Protein AF-A0A3D5QCM9-F1 (afdb_monomer_lite)

pLDDT: mean 89.39, std 6.42, range [63.66, 95.88]

Sequence (40 aa):
DQKIVEILTKKGIKIARRTVAKYRESMNIPARSERKRNRR

InterPro domains:
  IPR000394 RNA polymerase sigma factor 54 [PS00718] (17-24)
  IPR000394 RNA polymerase sigma factor 54 [PTHR32248] (1-38)
  IPR007634 RNA polymerase sigma factor 54, DNA-binding [PF04552] (1-37)

Foldseek 3Di:
DVVVQVVCVVVVHHDDPVVVVVVCVVVVNDDPVVVVVVVD

Structure (mmCIF, N/CA/C/O backbone):
data_AF-A0A3D5QCM9-F1
#
_entry.id   AF-A0A3D5QCM9-F1
#
loop_
_atom_site.group_PDB
_atom_site.id
_atom_site.type_symbol
_atom_site.label_atom_id
_atom_site.label_alt_id
_atom_site.label_comp_id
_atom_site.label_asym_id
_atom_site.label_entity_id
_atom_site.label_seq_id
_atom_site.pdbx_PDB_ins_code
_atom_site.Cartn_x
_atom_site.Cartn_y
_atom_site.Cartn_z
_atom_site.occupancy
_atom_site.B_iso_or_equiv
_atom_site.auth_seq_id
_atom_site.auth_comp_id
_atom_site.auth_asym_id
_atom_site.auth_atom_id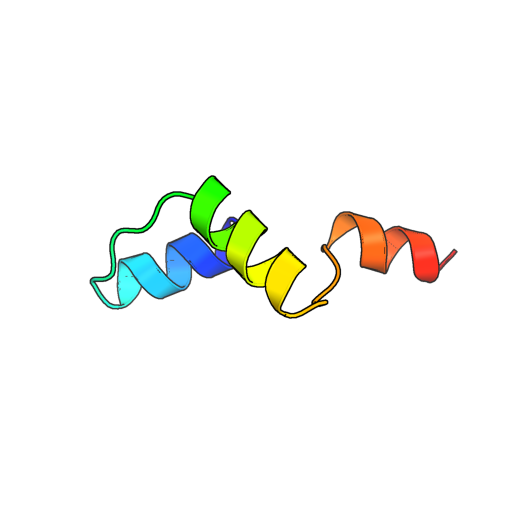
_atom_site.pdbx_PDB_model_num
ATOM 1 N N . ASP A 1 1 ? 6.123 -0.836 -2.085 1.00 85.94 1 ASP A N 1
ATOM 2 C CA . ASP A 1 1 ? 5.018 -1.345 -1.237 1.00 85.94 1 ASP A CA 1
ATOM 3 C C . ASP A 1 1 ? 5.070 -0.778 0.176 1.00 85.94 1 ASP A C 1
ATOM 5 O O . ASP A 1 1 ? 4.098 -0.159 0.569 1.00 85.94 1 ASP A O 1
ATOM 9 N N . GLN A 1 2 ? 6.193 -0.883 0.903 1.00 88.44 2 GLN A N 1
ATOM 10 C CA . GLN A 1 2 ? 6.293 -0.402 2.297 1.00 88.44 2 GLN A CA 1
ATOM 11 C C . GLN A 1 2 ? 5.862 1.066 2.490 1.00 88.44 2 GLN A C 1
ATOM 13 O O . GLN A 1 2 ? 4.986 1.350 3.293 1.00 88.44 2 GLN A O 1
ATOM 18 N N . LYS A 1 3 ? 6.382 1.984 1.664 1.00 90.06 3 LYS A N 1
ATOM 19 C CA . LYS A 1 3 ? 5.979 3.403 1.683 1.00 90.06 3 LYS A CA 1
ATOM 20 C C . LYS A 1 3 ? 4.476 3.623 1.464 1.00 90.06 3 LYS A C 1
ATOM 22 O O . LYS A 1 3 ? 3.900 4.534 2.037 1.00 90.06 3 LYS A O 1
ATOM 27 N N . ILE A 1 4 ? 3.840 2.799 0.628 1.00 90.00 4 ILE A N 1
ATOM 28 C CA . ILE A 1 4 ? 2.399 2.900 0.355 1.00 90.00 4 ILE A CA 1
ATOM 29 C C . ILE A 1 4 ? 1.613 2.433 1.584 1.00 90.00 4 ILE A C 1
ATOM 31 O O . ILE A 1 4 ? 0.656 3.091 1.973 1.00 90.00 4 ILE A O 1
ATOM 35 N N . VAL A 1 5 ? 2.056 1.353 2.236 1.00 93.94 5 VAL A N 1
ATOM 36 C CA . VAL A 1 5 ? 1.471 0.873 3.498 1.00 93.94 5 VAL A CA 1
ATOM 37 C C . VAL A 1 5 ? 1.556 1.948 4.580 1.00 93.94 5 VAL A C 1
ATOM 39 O O . VAL A 1 5 ? 0.556 2.216 5.235 1.00 93.94 5 VAL A O 1
ATOM 42 N N . GLU A 1 6 ? 2.707 2.605 4.741 1.00 94.25 6 GLU A N 1
ATOM 43 C CA . GLU A 1 6 ? 2.878 3.699 5.711 1.00 94.25 6 GLU A CA 1
ATOM 44 C C . GLU A 1 6 ? 1.924 4.869 5.444 1.00 94.25 6 GLU A C 1
ATOM 46 O O . GLU A 1 6 ? 1.284 5.361 6.370 1.00 94.25 6 GLU A O 1
ATOM 51 N N . ILE A 1 7 ? 1.783 5.295 4.183 1.00 94.44 7 ILE A N 1
ATOM 52 C CA . ILE A 1 7 ? 0.856 6.371 3.797 1.00 94.44 7 ILE A CA 1
ATOM 53 C C . ILE A 1 7 ? -0.595 5.973 4.090 1.00 94.44 7 ILE A C 1
ATOM 55 O O . ILE A 1 7 ? -1.353 6.782 4.620 1.00 94.44 7 ILE A O 1
ATOM 59 N N . LEU A 1 8 ? -0.988 4.739 3.767 1.00 93.62 8 LEU A N 1
ATOM 60 C CA . LEU A 1 8 ? -2.342 4.241 4.024 1.00 93.62 8 LEU A CA 1
ATOM 61 C C . LEU A 1 8 ? -2.616 4.102 5.525 1.00 93.62 8 LEU A C 1
ATOM 63 O O . LEU A 1 8 ? -3.672 4.515 5.994 1.00 93.62 8 LEU A O 1
ATOM 67 N N . THR A 1 9 ? -1.628 3.642 6.290 1.00 94.25 9 THR A N 1
ATOM 68 C CA . THR A 1 9 ? -1.726 3.508 7.749 1.00 94.25 9 THR A CA 1
ATOM 69 C C . THR A 1 9 ? -1.870 4.876 8.413 1.00 94.25 9 THR A C 1
ATOM 71 O O . TH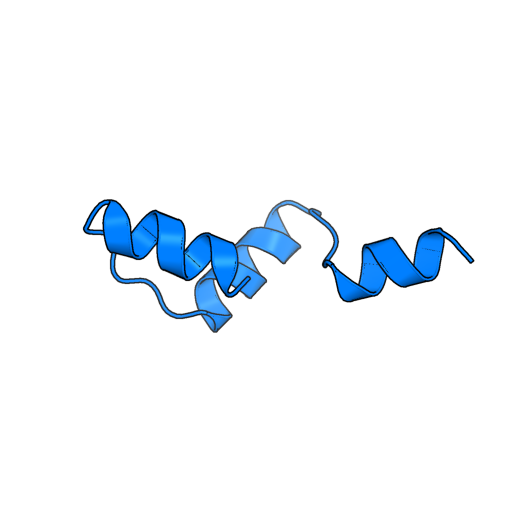R A 1 9 ? -2.704 5.036 9.299 1.00 94.25 9 THR A O 1
ATOM 74 N N . LYS A 1 10 ? -1.137 5.894 7.936 1.00 95.56 10 LYS A N 1
ATOM 75 C CA . LYS A 1 10 ? -1.300 7.294 8.373 1.00 95.56 10 LYS A CA 1
ATOM 76 C C . LYS A 1 10 ? -2.693 7.860 8.080 1.00 95.56 10 LYS A C 1
ATOM 78 O O . LYS A 1 10 ? -3.148 8.734 8.803 1.00 95.56 10 LYS A O 1
ATOM 83 N N . LYS A 1 11 ? -3.377 7.353 7.052 1.00 95.88 11 LYS A N 1
ATOM 84 C CA . LYS A 1 11 ? -4.774 7.689 6.729 1.00 95.88 11 LYS A CA 1
ATOM 85 C C . LYS A 1 11 ? -5.797 6.848 7.512 1.00 95.88 11 LYS A C 1
ATOM 87 O O . LYS A 1 11 ? -6.983 6.929 7.223 1.00 95.88 11 LYS A O 1
ATOM 92 N N . GLY A 1 12 ? -5.354 6.019 8.463 1.00 94.69 12 GLY A N 1
ATOM 93 C CA . GLY A 1 12 ? -6.213 5.126 9.249 1.00 94.69 12 GLY A CA 1
ATOM 94 C C . GLY A 1 12 ? -6.558 3.801 8.559 1.00 94.69 12 GLY A C 1
ATOM 95 O O . GLY A 1 12 ? -7.260 2.972 9.133 1.00 94.69 12 GLY A O 1
ATOM 96 N N . ILE A 1 13 ? -6.04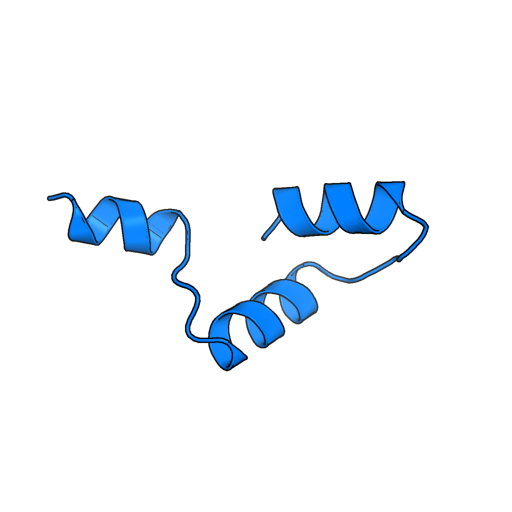0 3.553 7.354 1.00 93.12 13 ILE A N 1
ATOM 97 C CA . ILE A 1 13 ? -6.319 2.340 6.581 1.00 93.12 13 ILE A CA 1
ATOM 98 C C . ILE A 1 13 ? -5.231 1.305 6.882 1.00 93.12 13 ILE A C 1
ATOM 100 O O . ILE A 1 13 ? -4.122 1.362 6.343 1.00 93.12 13 ILE A O 1
ATOM 104 N N . LYS A 1 14 ? -5.548 0.333 7.744 1.00 92.62 14 LYS A N 1
ATOM 105 C CA . LYS A 1 14 ? -4.656 -0.799 8.035 1.00 92.62 14 LYS A CA 1
ATOM 106 C C . LYS A 1 14 ? -4.744 -1.830 6.913 1.00 92.62 14 LYS A C 1
ATOM 108 O O . LYS A 1 14 ? -5.754 -2.506 6.754 1.00 92.62 14 LYS A O 1
ATOM 113 N N . ILE A 1 15 ? -3.664 -1.968 6.150 1.00 91.75 15 ILE A N 1
ATOM 114 C CA . ILE A 1 15 ? -3.552 -2.941 5.061 1.00 91.75 15 ILE A CA 1
ATOM 115 C C . ILE A 1 15 ? -2.198 -3.649 5.118 1.00 91.75 15 ILE A C 1
ATOM 117 O O . ILE A 1 15 ? -1.164 -3.037 5.385 1.00 91.75 15 ILE A O 1
ATOM 121 N N . ALA A 1 16 ? -2.189 -4.954 4.848 1.00 94.06 16 ALA A N 1
ATOM 122 C CA . ALA A 1 16 ? -0.953 -5.721 4.798 1.00 94.06 16 ALA A CA 1
ATOM 123 C C . ALA A 1 16 ? -0.128 -5.381 3.544 1.00 94.06 16 ALA A C 1
ATOM 125 O O . ALA A 1 16 ? -0.659 -5.164 2.451 1.00 94.06 16 ALA A O 1
ATOM 126 N N . ARG A 1 17 ? 1.205 -5.428 3.668 1.00 93.31 17 ARG A N 1
ATOM 127 C CA . ARG A 1 17 ? 2.132 -5.165 2.552 1.00 93.31 17 ARG A CA 1
ATOM 128 C C . ARG A 1 17 ? 1.883 -6.067 1.336 1.00 93.31 17 ARG A C 1
ATOM 130 O O . ARG A 1 17 ? 1.997 -5.595 0.208 1.00 93.31 17 ARG A O 1
ATOM 137 N N . ARG A 1 18 ? 1.537 -7.343 1.555 1.00 93.38 18 ARG A N 1
ATOM 138 C CA . ARG A 1 18 ? 1.241 -8.305 0.475 1.00 93.38 18 ARG A CA 1
ATOM 139 C C . ARG A 1 18 ? 0.010 -7.895 -0.336 1.00 93.38 18 ARG A C 1
ATOM 141 O O . ARG A 1 18 ? 0.044 -7.975 -1.557 1.00 93.38 18 ARG A O 1
ATOM 148 N N . THR A 1 19 ? -1.027 -7.378 0.319 1.00 94.25 19 THR A N 1
ATOM 149 C CA . THR A 1 19 ? -2.236 -6.881 -0.352 1.00 94.25 19 THR A CA 1
ATOM 150 C C . THR A 1 19 ? -1.916 -5.684 -1.244 1.00 94.25 19 THR A C 1
ATOM 152 O O . THR A 1 19 ? -2.337 -5.637 -2.395 1.00 94.25 19 THR A O 1
ATOM 155 N N . VAL A 1 20 ? -1.079 -4.761 -0.758 1.00 93.00 20 VAL A N 1
ATOM 156 C CA . VAL A 1 20 ? -0.601 -3.621 -1.556 1.00 93.00 20 VAL A CA 1
ATOM 157 C C . VAL A 1 20 ? 0.226 -4.080 -2.760 1.00 93.00 20 VAL A C 1
ATOM 159 O O . VAL A 1 20 ? 0.089 -3.504 -3.834 1.00 93.00 20 VAL A O 1
ATOM 162 N N . ALA A 1 21 ? 1.060 -5.115 -2.613 1.00 92.19 21 ALA A N 1
ATOM 163 C CA . ALA A 1 21 ? 1.804 -5.685 -3.738 1.00 92.19 21 ALA A CA 1
ATOM 164 C C . ALA A 1 21 ? 0.861 -6.273 -4.802 1.00 92.19 21 ALA A C 1
ATOM 166 O O . ALA A 1 21 ? 1.009 -5.944 -5.976 1.00 92.19 21 ALA A O 1
ATOM 167 N N . LYS A 1 22 ? -0.162 -7.030 -4.382 1.00 93.94 22 LYS A N 1
ATOM 168 C CA . LYS A 1 22 ? -1.166 -7.619 -5.282 1.00 93.94 22 LYS A CA 1
ATOM 169 C C . LYS A 1 22 ? -1.960 -6.552 -6.046 1.00 93.94 22 LYS A C 1
ATOM 171 O O . LYS A 1 22 ? -2.148 -6.662 -7.254 1.00 93.94 22 LYS A O 1
ATOM 176 N N . TYR A 1 23 ? -2.378 -5.483 -5.365 1.00 93.56 23 TYR A N 1
ATOM 177 C CA . TYR A 1 23 ? -3.042 -4.343 -6.010 1.00 93.56 23 TYR A CA 1
ATOM 178 C C . TYR A 1 23 ? -2.115 -3.597 -6.967 1.00 93.56 23 TYR A C 1
ATOM 180 O O . TYR A 1 23 ? -2.541 -3.193 -8.045 1.00 93.56 23 TYR A O 1
ATOM 188 N N . ARG A 1 24 ? -0.838 -3.448 -6.608 1.00 91.88 24 ARG A N 1
ATOM 189 C CA . ARG A 1 24 ? 0.161 -2.809 -7.466 1.00 91.88 24 ARG A CA 1
ATOM 190 C C . ARG A 1 24 ? 0.388 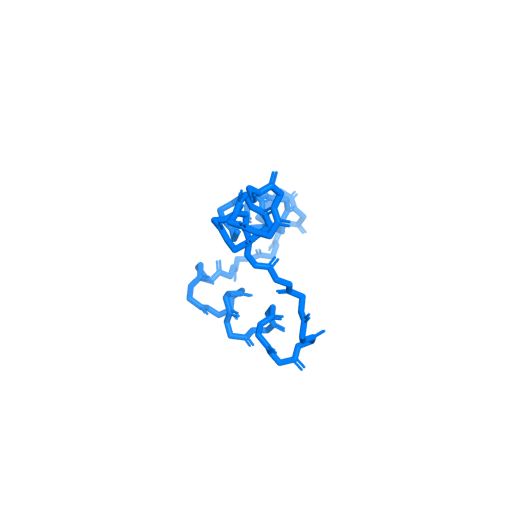-3.603 -8.761 1.00 91.88 24 ARG A C 1
ATOM 192 O O . ARG A 1 24 ? 0.446 -2.993 -9.823 1.00 91.88 24 ARG A O 1
ATOM 199 N N . GLU A 1 25 ? 0.487 -4.929 -8.666 1.00 90.25 25 GLU A N 1
ATOM 200 C CA . GLU A 1 25 ? 0.596 -5.838 -9.819 1.00 90.25 25 GLU A CA 1
ATOM 201 C C . GLU A 1 25 ? -0.659 -5.801 -10.691 1.00 90.25 25 GLU A C 1
ATOM 203 O O . GLU A 1 25 ? -0.550 -5.654 -11.901 1.00 90.25 25 GLU A O 1
ATOM 208 N N . SER A 1 26 ? -1.847 -5.821 -10.078 1.00 93.69 26 SER A N 1
ATOM 209 C CA . SER A 1 26 ? -3.123 -5.745 -10.810 1.00 93.69 26 SER A CA 1
ATOM 210 C C . SER A 1 26 ? -3.288 -4.428 -11.579 1.00 93.69 26 SER A C 1
ATOM 212 O O . SER A 1 26 ? -3.955 -4.389 -12.606 1.00 93.69 26 SER A O 1
ATOM 214 N N . MET A 1 27 ? -2.668 -3.345 -11.101 1.00 92.38 27 MET A N 1
ATOM 215 C CA . MET A 1 27 ? -2.634 -2.048 -11.786 1.00 92.38 27 MET A CA 1
ATOM 216 C C . MET A 1 27 ? -1.456 -1.905 -12.770 1.00 92.38 27 MET A C 1
ATOM 218 O O . MET A 1 27 ? -1.224 -0.804 -13.265 1.00 92.38 27 MET A O 1
ATOM 222 N N . ASN A 1 28 ? -0.680 -2.966 -13.031 1.00 88.69 28 ASN A N 1
ATOM 223 C CA . ASN A 1 28 ? 0.533 -2.935 -13.865 1.00 88.69 28 ASN A CA 1
ATOM 224 C C . ASN A 1 28 ? 1.560 -1.862 -13.450 1.00 88.69 28 ASN A C 1
ATOM 226 O O . ASN A 1 28 ? 2.361 -1.388 -14.255 1.00 88.69 28 ASN A O 1
ATOM 230 N N . ILE A 1 29 ? 1.568 -1.456 -12.178 1.00 88.12 29 ILE A N 1
ATOM 231 C CA . ILE A 1 29 ? 2.513 -0.459 -11.676 1.00 88.12 29 ILE A CA 1
ATOM 232 C C . ILE A 1 29 ? 3.799 -1.199 -11.294 1.00 88.12 29 ILE A C 1
ATOM 234 O O . ILE A 1 29 ? 3.761 -1.980 -10.351 1.00 88.12 29 ILE A O 1
ATOM 238 N N . PRO A 1 30 ? 4.967 -0.941 -11.902 1.00 85.38 30 PRO A N 1
ATOM 239 C CA . PRO A 1 30 ? 6.185 -1.704 -11.625 1.00 85.38 30 PRO A CA 1
ATOM 240 C C . PRO A 1 30 ? 6.805 -1.372 -10.267 1.00 85.38 30 PRO A C 1
ATOM 242 O O . PRO A 1 30 ? 6.612 -0.277 -9.707 1.00 85.38 30 PRO A O 1
ATOM 245 N N . ALA A 1 31 ? 7.570 -2.323 -9.728 1.00 87.38 31 ALA A N 1
ATOM 246 C CA . ALA A 1 31 ? 8.130 -2.223 -8.381 1.00 87.38 31 ALA A CA 1
ATOM 247 C C . ALA A 1 31 ? 9.338 -1.288 -8.374 1.00 87.38 31 ALA A C 1
ATOM 249 O O . ALA A 1 31 ? 9.946 -1.026 -9.406 1.00 87.38 31 ALA A O 1
ATOM 250 N N . ARG A 1 32 ? 9.774 -0.823 -7.198 1.00 83.69 32 ARG A N 1
ATOM 251 C CA . ARG A 1 32 ? 11.011 -0.024 -7.118 1.00 83.69 32 ARG A CA 1
ATOM 252 C C . ARG A 1 32 ? 12.229 -0.791 -7.661 1.00 83.69 32 ARG A C 1
ATOM 254 O O . ARG A 1 32 ? 13.073 -0.187 -8.313 1.00 83.69 32 ARG A O 1
ATOM 261 N N . SER A 1 33 ? 12.320 -2.093 -7.383 1.00 84.25 33 SER A N 1
ATOM 262 C CA . SER A 1 33 ? 13.382 -2.981 -7.882 1.00 84.25 33 SER A CA 1
ATOM 263 C C . SER A 1 33 ? 13.357 -3.096 -9.405 1.00 84.25 33 SER A C 1
ATOM 265 O O . SER A 1 33 ? 14.386 -2.957 -10.056 1.00 84.25 33 SER A O 1
ATOM 267 N N . GLU A 1 34 ? 12.168 -3.277 -9.961 1.00 83.62 34 GLU A N 1
ATOM 268 C CA . GLU A 1 34 ? 11.923 -3.415 -11.394 1.00 83.62 34 GLU A CA 1
ATOM 269 C C . GLU A 1 34 ? 12.220 -2.117 -12.155 1.00 83.62 34 GLU A C 1
ATOM 271 O O . GLU A 1 34 ? 12.969 -2.121 -13.128 1.00 83.62 34 GLU A O 1
ATOM 276 N N . ARG A 1 35 ? 11.789 -0.966 -11.621 1.00 86.56 35 ARG A N 1
ATOM 277 C CA . ARG A 1 35 ? 12.147 0.361 -12.155 1.00 86.56 35 ARG A CA 1
ATOM 278 C C . ARG A 1 35 ? 13.655 0.613 -12.158 1.00 86.56 35 ARG A C 1
ATOM 280 O O . ARG A 1 35 ? 14.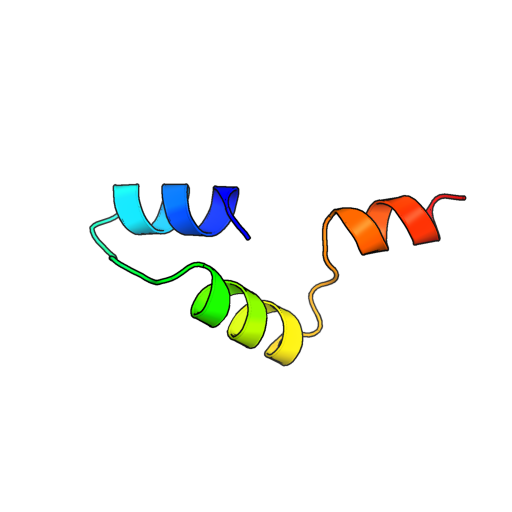156 1.294 -13.043 1.00 86.56 35 ARG A O 1
ATOM 287 N N . LYS A 1 36 ? 14.389 0.089 -11.166 1.00 84.06 36 LYS A N 1
ATOM 288 C CA . LYS A 1 36 ? 15.857 0.195 -11.119 1.00 84.06 36 LYS A CA 1
ATOM 289 C C . LYS A 1 36 ? 16.523 -0.692 -12.179 1.00 84.06 36 LYS A C 1
ATOM 291 O O . LYS A 1 36 ? 17.591 -0.327 -12.657 1.00 84.06 36 LYS A O 1
ATOM 296 N N . ARG A 1 37 ? 15.910 -1.826 -12.538 1.00 84.31 37 ARG A N 1
ATOM 297 C CA . ARG A 1 37 ? 16.409 -2.748 -13.570 1.00 84.31 37 ARG A CA 1
ATOM 298 C C . ARG A 1 37 ? 16.224 -2.184 -14.979 1.00 84.31 37 ARG A C 1
ATOM 300 O O . ARG A 1 37 ? 17.174 -2.243 -15.736 1.00 84.31 37 ARG A O 1
ATOM 307 N N . ASN A 1 38 ? 15.082 -1.558 -15.276 1.00 76.12 38 ASN A N 1
ATOM 308 C CA . ASN A 1 38 ? 14.821 -0.931 -16.585 1.00 76.12 38 ASN A CA 1
ATOM 309 C C . ASN A 1 38 ? 15.677 0.312 -16.882 1.00 76.12 38 ASN A C 1
ATOM 311 O O . ASN A 1 38 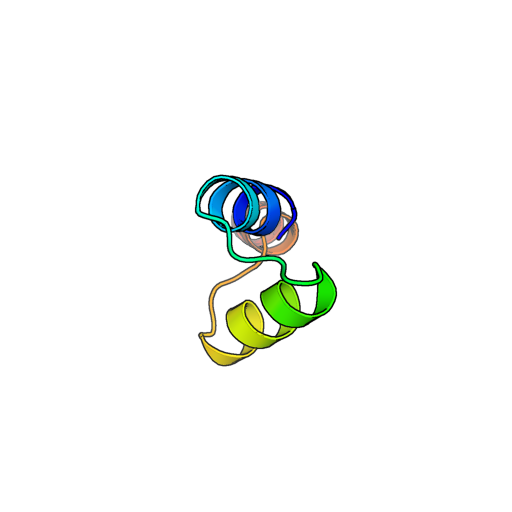? 15.623 0.839 -17.984 1.00 76.12 38 ASN A O 1
ATOM 315 N N . ARG A 1 39 ? 16.411 0.829 -15.891 1.00 75.25 39 ARG A N 1
ATOM 316 C CA . ARG A 1 39 ? 17.296 1.993 -16.045 1.00 75.25 39 ARG A CA 1
ATOM 317 C C . ARG A 1 39 ? 18.770 1.593 -16.242 1.00 75.25 39 ARG A C 1
ATOM 319 O O . ARG A 1 39 ? 19.634 2.464 -16.229 1.00 75.25 39 ARG A O 1
ATOM 326 N N . ARG A 1 40 ? 19.057 0.294 -16.328 1.00 63.66 40 ARG A N 1
ATOM 327 C CA . ARG A 1 40 ? 20.352 -0.263 -16.737 1.00 63.66 40 ARG A CA 1
ATOM 328 C C . ARG A 1 40 ? 20.246 -0.710 -18.181 1.00 63.66 40 ARG A C 1
ATOM 330 O O . ARG A 1 40 ? 21.270 -0.566 -18.871 1.00 63.66 40 ARG A O 1
#

Radius of gyration: 11.44 Å; chains: 1; bounding box: 27×16×26 Å

Organism: Flexistipes sinusarabici (NCBI:txid2352)

Secondary structure (DSSP, 8-state):
-HHHHHHHHHTT----HHHHHHHHHHTTPPPHHHHHHTT-